Protein AF-A0A534TCN4-F1 (afdb_monomer_lite)

Foldseek 3Di:
DDQADPPPRDGLDPDVCLCVQLVVVQVVVLCCCLVVVLVVCCVPPVDDPVVSVVSSVVSSPPSSVVCSVVSSVVSSVVCCVVVVVVVVVVVVVVVVD

Structure (mmCIF, N/CA/C/O backbone):
data_AF-A0A534TCN4-F1
#
_entry.id   AF-A0A534TCN4-F1
#
loop_
_atom_site.group_PDB
_atom_site.id
_atom_site.type_symbol
_atom_site.label_atom_id
_atom_site.label_alt_id
_atom_site.label_comp_id
_atom_site.label_asym_id
_atom_site.label_entity_id
_atom_site.label_seq_id
_atom_site.pdbx_PDB_ins_code
_atom_site.Cartn_x
_atom_site.Cartn_y
_atom_site.Cartn_z
_atom_site.occupancy
_atom_site.B_iso_or_equiv
_atom_site.auth_seq_id
_atom_site.auth_comp_id
_atom_site.auth_asym_id
_atom_site.auth_atom_id
_atom_site.pdbx_PDB_model_num
ATOM 1 N N . MET A 1 1 ? 5.440 -14.560 -10.837 1.00 67.50 1 MET A N 1
ATOM 2 C CA . MET A 1 1 ? 5.502 -13.671 -12.021 1.00 67.50 1 MET A CA 1
ATOM 3 C C . MET A 1 1 ? 6.332 -14.380 -13.069 1.00 67.50 1 MET A C 1
ATOM 5 O O . MET A 1 1 ? 7.231 -15.112 -12.682 1.00 67.50 1 MET A O 1
ATOM 9 N N . HIS A 1 2 ? 6.030 -14.197 -14.352 1.00 80.94 2 HIS A N 1
ATOM 10 C CA . HIS A 1 2 ? 6.936 -14.645 -15.411 1.00 80.94 2 HIS A CA 1
ATOM 11 C C . HIS A 1 2 ? 8.252 -13.864 -15.317 1.00 80.94 2 HIS A C 1
ATOM 13 O O . HIS A 1 2 ? 8.242 -12.716 -14.880 1.00 80.94 2 HIS A O 1
ATOM 19 N N . GLU A 1 3 ? 9.373 -14.464 -15.712 1.00 81.50 3 GLU A N 1
ATOM 20 C CA . GLU A 1 3 ? 10.676 -13.779 -15.701 1.00 81.50 3 GLU A CA 1
ATOM 21 C C . GLU A 1 3 ? 10.778 -12.713 -16.798 1.00 81.50 3 GLU A C 1
ATOM 23 O O . GLU A 1 3 ? 11.455 -11.693 -16.642 1.00 81.50 3 GLU A O 1
ATOM 28 N N . ARG A 1 4 ? 10.084 -12.950 -17.916 1.00 85.56 4 ARG A N 1
ATOM 29 C CA . ARG A 1 4 ? 10.077 -12.093 -19.099 1.00 85.56 4 ARG A CA 1
ATOM 30 C C . ARG A 1 4 ? 8.663 -11.871 -19.620 1.00 85.56 4 ARG A C 1
ATOM 32 O O . ARG A 1 4 ? 7.798 -12.735 -19.485 1.00 85.56 4 ARG A O 1
ATOM 39 N N . CYS A 1 5 ? 8.438 -10.718 -20.236 1.00 83.56 5 CYS A N 1
ATOM 40 C CA . CYS A 1 5 ? 7.205 -10.417 -20.953 1.00 83.56 5 CYS A CA 1
ATOM 41 C C . CYS A 1 5 ? 7.102 -11.262 -22.232 1.00 83.56 5 CYS A C 1
ATOM 43 O O . CYS A 1 5 ? 8.042 -11.297 -23.022 1.00 83.56 5 CYS A O 1
ATOM 45 N N . ALA A 1 6 ? 5.949 -11.887 -22.479 1.00 87.38 6 ALA A N 1
ATOM 46 C CA . ALA A 1 6 ? 5.730 -12.701 -23.677 1.00 87.38 6 ALA A CA 1
ATOM 47 C C . ALA A 1 6 ? 5.653 -11.878 -24.980 1.00 87.38 6 ALA A C 1
ATOM 49 O O . ALA A 1 6 ? 5.944 -12.406 -26.046 1.00 87.38 6 ALA A O 1
ATOM 50 N N . ALA A 1 7 ? 5.285 -10.593 -24.905 1.00 87.31 7 ALA A N 1
ATOM 51 C CA . ALA A 1 7 ? 5.108 -9.738 -26.083 1.00 87.31 7 ALA A CA 1
ATOM 52 C C . ALA A 1 7 ? 6.391 -9.008 -26.517 1.00 87.31 7 ALA A C 1
ATOM 54 O O . ALA A 1 7 ? 6.599 -8.784 -27.703 1.00 87.31 7 ALA A O 1
ATOM 55 N N . CYS A 1 8 ? 7.249 -8.618 -25.566 1.00 83.88 8 CYS A N 1
ATOM 56 C CA . CYS A 1 8 ? 8.443 -7.807 -25.846 1.00 83.88 8 CYS A CA 1
ATOM 57 C C . CYS A 1 8 ? 9.743 -8.355 -25.238 1.00 83.88 8 CYS A C 1
ATOM 59 O O . CYS A 1 8 ? 10.768 -7.684 -25.291 1.00 83.88 8 CYS A O 1
ATOM 61 N N . ALA A 1 9 ? 9.711 -9.543 -24.621 1.00 82.69 9 ALA A N 1
ATOM 62 C CA . ALA A 1 9 ? 10.853 -10.194 -23.967 1.00 82.69 9 ALA A CA 1
ATOM 63 C C . ALA A 1 9 ? 11.537 -9.387 -22.840 1.00 82.69 9 ALA A C 1
ATOM 65 O O . ALA A 1 9 ? 12.607 -9.786 -22.366 1.00 82.69 9 ALA A O 1
ATOM 66 N N . LEU A 1 10 ? 10.913 -8.296 -22.369 1.00 81.19 10 LEU A N 1
ATOM 67 C CA . LEU A 1 10 ? 11.414 -7.485 -21.260 1.00 81.19 10 LEU A CA 1
ATOM 68 C C . LEU A 1 10 ? 11.577 -8.349 -20.008 1.00 81.19 10 LEU A C 1
ATOM 70 O O . LEU A 1 10 ? 10.617 -8.973 -19.561 1.00 81.19 10 LEU A O 1
ATOM 74 N N . ARG A 1 11 ? 12.781 -8.353 -19.432 1.00 82.19 11 ARG A N 1
ATOM 75 C CA . ARG A 1 11 ? 13.086 -9.018 -18.162 1.00 82.19 11 ARG A CA 1
ATOM 76 C C . ARG A 1 11 ? 12.549 -8.176 -17.000 1.00 82.19 11 ARG A C 1
ATOM 78 O O . ARG A 1 11 ? 12.967 -7.031 -16.848 1.00 82.19 11 ARG A O 1
ATOM 85 N N . PHE A 1 12 ? 11.637 -8.735 -16.202 1.00 82.56 12 PHE A N 1
ATOM 86 C CA . PHE A 1 12 ? 10.987 -8.010 -15.098 1.00 82.56 12 PHE A CA 1
ATOM 87 C C . PHE A 1 12 ? 11.901 -7.807 -13.887 1.00 82.56 12 PHE A C 1
ATOM 89 O O . PHE A 1 12 ? 11.752 -6.829 -13.167 1.00 82.56 12 PHE A O 1
ATOM 96 N N . GLU A 1 13 ? 12.834 -8.728 -13.656 1.00 84.62 13 GLU A N 1
ATOM 97 C CA . GLU A 1 13 ? 13.823 -8.641 -12.583 1.00 84.62 13 GLU A CA 1
ATOM 98 C C . GLU A 1 13 ? 15.217 -8.604 -13.208 1.00 84.62 13 GLU A C 1
ATOM 100 O O . GLU A 1 13 ? 15.744 -9.629 -13.656 1.00 84.62 13 GLU A O 1
ATOM 105 N N . ARG A 1 14 ? 15.765 -7.391 -13.339 1.00 82.00 14 ARG A N 1
ATOM 106 C CA . ARG A 1 14 ? 17.073 -7.154 -13.969 1.00 82.00 14 ARG A CA 1
ATOM 107 C C . ARG A 1 14 ? 18.221 -7.529 -13.034 1.00 82.00 14 ARG A C 1
ATOM 109 O O . ARG A 1 14 ? 19.172 -8.166 -13.475 1.00 82.00 14 ARG A O 1
ATOM 116 N N . GLU A 1 15 ? 18.079 -7.185 -11.758 1.00 86.94 15 GLU A N 1
ATOM 117 C CA . GLU A 1 15 ? 19.096 -7.312 -10.714 1.00 86.94 15 GLU A CA 1
ATOM 118 C C . GLU A 1 15 ? 18.466 -7.868 -9.428 1.00 86.94 15 GLU A C 1
ATOM 120 O O . GLU A 1 15 ? 17.273 -7.638 -9.182 1.00 86.94 15 GLU A O 1
ATOM 125 N N . PRO A 1 16 ? 19.232 -8.592 -8.590 1.00 85.62 16 PRO A N 1
ATOM 126 C CA . PRO A 1 16 ? 18.738 -9.025 -7.290 1.00 85.62 16 PRO A CA 1
ATOM 127 C C . PRO A 1 16 ? 18.342 -7.805 -6.451 1.00 85.62 16 PRO A C 1
ATOM 129 O O . PRO A 1 16 ? 19.108 -6.856 -6.314 1.00 85.62 16 PRO A O 1
ATOM 132 N N . GLY A 1 17 ? 17.132 -7.822 -5.891 1.00 88.25 17 GLY A N 1
ATOM 133 C CA . GLY A 1 17 ? 16.620 -6.700 -5.098 1.00 88.25 17 GLY A CA 1
ATOM 134 C C . GLY A 1 17 ? 15.972 -5.577 -5.913 1.00 88.25 17 GLY A C 1
ATOM 135 O O . GLY A 1 17 ? 15.569 -4.574 -5.329 1.00 88.25 17 GLY A O 1
ATOM 136 N N . TYR A 1 18 ? 15.769 -5.747 -7.225 1.00 89.94 18 TYR A N 1
ATOM 137 C CA . TYR A 1 18 ? 15.095 -4.752 -8.073 1.00 89.94 18 TYR A CA 1
ATOM 138 C C . TYR A 1 18 ? 13.743 -4.274 -7.506 1.00 89.94 18 TYR A C 1
ATOM 140 O O . TYR A 1 18 ? 13.379 -3.112 -7.648 1.00 89.94 18 TYR A O 1
ATOM 148 N N . PHE A 1 19 ? 13.001 -5.139 -6.805 1.00 92.75 19 PHE A N 1
ATOM 149 C CA . PHE A 1 19 ? 11.694 -4.805 -6.224 1.00 92.75 19 PHE A CA 1
ATOM 150 C C . PHE A 1 19 ? 11.742 -4.148 -4.836 1.00 92.75 19 PHE A C 1
ATOM 152 O O . PHE A 1 19 ? 10.688 -3.976 -4.225 1.00 92.75 19 PHE A O 1
ATOM 159 N N . VAL A 1 20 ? 12.908 -3.730 -4.333 1.00 94.75 20 VAL A N 1
ATOM 160 C CA . VAL A 1 20 ? 13.000 -2.979 -3.066 1.00 94.75 20 VAL A CA 1
ATOM 161 C C . VAL A 1 20 ? 12.159 -1.699 -3.117 1.00 94.75 20 VAL A C 1
ATOM 163 O O . VAL A 1 20 ? 11.417 -1.413 -2.180 1.00 94.75 20 VAL A O 1
ATOM 166 N N . GLY A 1 21 ? 12.161 -0.979 -4.240 1.00 94.06 21 GLY A N 1
ATOM 167 C CA . GLY A 1 21 ? 11.294 0.189 -4.414 1.00 94.06 21 GLY A CA 1
ATOM 168 C C . GLY A 1 21 ? 9.797 -0.140 -4.346 1.00 94.06 21 GLY A C 1
ATOM 169 O O . GLY A 1 21 ? 9.021 0.591 -3.731 1.00 94.06 21 GLY A O 1
ATOM 170 N N . ALA A 1 22 ? 9.385 -1.296 -4.877 1.00 96.62 22 ALA A N 1
ATOM 171 C CA . ALA A 1 22 ? 8.010 -1.776 -4.747 1.00 96.62 22 ALA A CA 1
ATOM 172 C C . ALA A 1 22 ? 7.630 -2.087 -3.287 1.00 96.62 22 ALA A C 1
ATOM 174 O O . ALA A 1 22 ? 6.478 -1.884 -2.905 1.00 96.62 22 ALA A O 1
ATOM 175 N N . ILE A 1 23 ? 8.578 -2.541 -2.456 1.00 96.69 23 ILE A N 1
ATOM 176 C CA . ILE A 1 23 ? 8.355 -2.740 -1.014 1.00 96.69 23 ILE A CA 1
ATOM 177 C C . ILE A 1 23 ? 8.067 -1.396 -0.337 1.00 96.69 23 ILE A C 1
ATOM 179 O O . ILE A 1 23 ? 7.098 -1.301 0.414 1.00 96.69 23 ILE A O 1
ATOM 183 N N . TYR A 1 24 ? 8.837 -0.348 -0.646 1.00 97.25 24 TYR A N 1
ATOM 184 C CA . TYR A 1 24 ? 8.603 0.992 -0.097 1.00 97.25 24 TYR A CA 1
ATOM 185 C C . TYR A 1 24 ? 7.257 1.580 -0.523 1.00 97.25 24 TYR A C 1
ATOM 187 O O . TYR A 1 24 ? 6.537 2.119 0.316 1.00 97.25 24 TYR A O 1
ATOM 195 N N . ILE A 1 25 ? 6.880 1.429 -1.797 1.00 98.00 25 ILE A N 1
ATOM 196 C CA . ILE A 1 25 ? 5.555 1.833 -2.290 1.00 98.00 25 ILE A CA 1
ATOM 197 C C . ILE A 1 25 ? 4.455 1.102 -1.513 1.00 98.00 25 ILE A C 1
ATOM 199 O O . ILE A 1 25 ? 3.508 1.728 -1.040 1.00 98.00 25 ILE A O 1
ATOM 203 N N . ASN A 1 26 ? 4.583 -0.218 -1.358 1.00 98.38 26 ASN A N 1
ATOM 204 C CA . ASN A 1 26 ? 3.596 -1.021 -0.644 1.00 98.38 26 ASN A CA 1
ATOM 205 C C . ASN A 1 26 ? 3.473 -0.602 0.827 1.00 98.38 26 ASN A C 1
ATOM 207 O O . ASN A 1 26 ? 2.368 -0.456 1.347 1.00 98.38 26 ASN A O 1
ATOM 211 N N . TYR A 1 27 ? 4.607 -0.366 1.484 1.00 97.81 27 TYR A N 1
ATOM 212 C CA . TYR A 1 27 ? 4.659 0.104 2.862 1.00 97.81 27 TYR A CA 1
ATOM 213 C C . TYR A 1 27 ? 3.995 1.475 3.023 1.00 97.81 27 TYR A C 1
ATOM 215 O O . TYR A 1 27 ? 3.146 1.632 3.896 1.00 97.81 27 TYR A O 1
ATOM 223 N N . ALA A 1 28 ? 4.319 2.444 2.161 1.00 98.12 28 ALA A N 1
ATOM 224 C CA . ALA A 1 28 ? 3.741 3.785 2.219 1.00 98.12 28 ALA A CA 1
ATOM 225 C C . ALA A 1 28 ? 2.213 3.754 2.064 1.00 98.12 28 ALA A C 1
ATOM 227 O O . ALA A 1 28 ? 1.501 4.383 2.845 1.00 98.12 28 ALA A O 1
ATOM 228 N N . VAL A 1 29 ? 1.703 2.970 1.107 1.00 98.25 29 VAL A N 1
ATOM 229 C CA . VAL A 1 29 ? 0.257 2.788 0.909 1.00 98.25 29 VAL A CA 1
ATOM 230 C C . VAL A 1 29 ? -0.378 2.083 2.105 1.00 98.25 29 VAL A C 1
ATOM 232 O O . VAL A 1 29 ? -1.409 2.528 2.598 1.00 98.25 29 VAL A O 1
ATOM 235 N N . THR A 1 30 ? 0.247 1.021 2.613 1.00 98.19 30 THR A N 1
ATOM 236 C CA . THR A 1 30 ? -0.247 0.287 3.786 1.00 98.19 30 THR A CA 1
ATOM 237 C C . THR A 1 30 ? -0.346 1.191 5.009 1.00 98.19 30 THR A C 1
ATOM 239 O O . THR A 1 30 ? -1.385 1.217 5.661 1.00 98.19 30 THR A O 1
ATOM 242 N N . ALA A 1 31 ? 0.699 1.969 5.295 1.00 97.81 31 ALA A N 1
ATOM 243 C CA . ALA A 1 31 ? 0.719 2.900 6.414 1.00 97.81 31 ALA A CA 1
ATOM 244 C C . ALA A 1 31 ? -0.345 3.995 6.253 1.00 97.81 31 ALA A C 1
ATOM 246 O O . ALA A 1 31 ? -1.087 4.263 7.195 1.00 97.81 31 ALA A O 1
ATOM 247 N N . ALA A 1 32 ? -0.469 4.579 5.056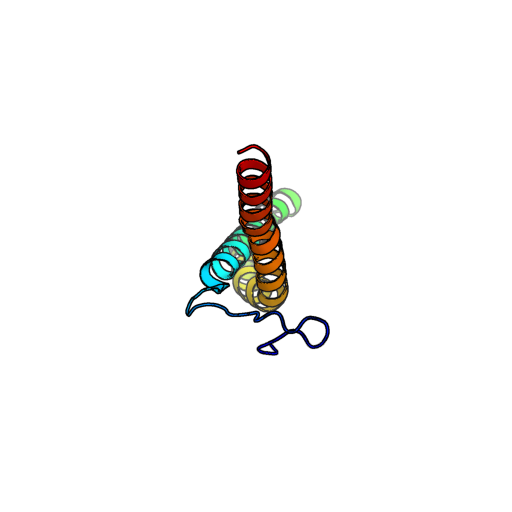 1.00 98.12 32 ALA A N 1
ATOM 248 C CA . ALA A 1 32 ? -1.474 5.600 4.773 1.00 98.12 32 ALA A CA 1
ATOM 249 C C . ALA A 1 32 ? -2.905 5.068 4.946 1.00 98.12 32 ALA A C 1
ATOM 251 O O . ALA A 1 32 ? -3.738 5.741 5.547 1.00 98.12 32 ALA A O 1
ATOM 252 N N . VAL A 1 33 ? -3.187 3.853 4.467 1.00 97.75 33 VAL A N 1
ATOM 253 C CA . VAL A 1 33 ? -4.515 3.235 4.580 1.00 97.75 33 VAL A CA 1
ATOM 254 C C . VAL A 1 33 ? -4.812 2.804 6.013 1.00 97.75 33 VAL A C 1
ATOM 256 O O . VAL A 1 33 ? -5.900 3.081 6.505 1.00 97.75 33 VAL A O 1
ATOM 259 N N . ALA A 1 34 ? -3.873 2.148 6.696 1.00 97.25 34 ALA A N 1
ATOM 260 C CA . ALA A 1 34 ? -4.098 1.659 8.053 1.00 97.25 34 ALA A CA 1
ATOM 261 C C . ALA A 1 34 ? -4.222 2.816 9.052 1.00 97.25 34 ALA A C 1
ATOM 263 O O . ALA A 1 34 ? -5.224 2.912 9.754 1.00 97.25 34 ALA A O 1
ATOM 264 N N . LEU A 1 35 ? -3.243 3.726 9.084 1.00 96.38 35 LEU A N 1
ATOM 265 C CA . LEU A 1 35 ? -3.252 4.847 10.023 1.00 96.38 35 LEU A CA 1
ATOM 266 C C . LEU A 1 35 ? -4.302 5.887 9.630 1.00 96.38 35 LEU A C 1
ATOM 268 O O . LEU A 1 35 ? -5.133 6.265 10.449 1.00 96.38 35 LEU A O 1
ATOM 272 N N . GLY A 1 36 ? -4.291 6.328 8.370 1.00 96.44 36 GLY A N 1
ATOM 273 C CA . GLY A 1 36 ? -5.240 7.328 7.887 1.00 96.44 36 GLY A CA 1
ATOM 274 C C . GLY A 1 36 ? -6.680 6.826 7.940 1.00 96.44 36 GLY A C 1
ATOM 275 O O . GLY A 1 36 ? -7.564 7.564 8.360 1.00 96.44 36 GLY A O 1
ATOM 276 N N . GLY A 1 37 ? -6.918 5.561 7.584 1.00 95.94 37 GLY A N 1
ATOM 277 C CA . GLY A 1 37 ? -8.247 4.955 7.639 1.00 95.94 37 GLY A CA 1
ATOM 278 C C . GLY A 1 37 ? -8.799 4.867 9.058 1.00 95.94 37 GLY A C 1
ATOM 279 O O . GLY A 1 37 ? -9.951 5.232 9.271 1.00 95.94 37 GLY A O 1
ATOM 280 N N . VAL A 1 38 ? -7.986 4.440 10.031 1.00 96.56 38 VAL A N 1
ATOM 281 C CA . VAL A 1 38 ? -8.421 4.362 11.435 1.00 96.56 38 VAL A CA 1
ATOM 282 C C . VAL A 1 38 ? -8.682 5.749 12.014 1.00 96.56 38 VAL A C 1
ATOM 284 O O . VAL A 1 38 ? -9.749 5.951 12.577 1.00 96.56 38 VAL A O 1
ATOM 287 N N . LEU A 1 39 ? -7.785 6.720 11.803 1.00 96.00 39 LEU A N 1
ATOM 288 C CA . LEU A 1 39 ? -7.970 8.086 12.311 1.00 96.00 39 LEU A CA 1
ATOM 289 C C . LEU A 1 39 ? -9.215 8.768 11.730 1.00 96.00 39 LEU A C 1
ATOM 291 O O . LEU A 1 39 ? -9.953 9.436 12.448 1.00 96.00 39 LEU A O 1
ATOM 295 N N . VAL A 1 40 ? -9.461 8.603 10.427 1.00 97.06 40 VAL A N 1
ATOM 296 C CA . VAL A 1 40 ? -10.662 9.154 9.784 1.00 97.06 40 VAL A CA 1
ATOM 297 C C . VAL A 1 40 ? -11.920 8.470 10.313 1.00 97.06 40 VAL A C 1
ATOM 299 O O . VAL A 1 40 ? -12.921 9.140 10.555 1.00 97.06 40 VAL A O 1
ATOM 302 N N . LEU A 1 41 ? -11.888 7.148 10.495 1.00 95.88 41 LEU A N 1
ATOM 303 C CA . LEU A 1 41 ? -13.048 6.407 10.974 1.00 95.88 41 LEU A CA 1
ATOM 304 C C . LEU A 1 41 ? -13.366 6.730 12.437 1.00 95.88 41 LEU A C 1
ATOM 306 O O . LEU A 1 41 ? -14.536 6.907 12.763 1.00 95.88 41 LEU A O 1
ATOM 310 N N . ASP A 1 42 ? -12.349 6.864 13.287 1.00 96.19 42 ASP A N 1
ATOM 311 C CA . ASP A 1 42 ? -12.517 7.303 14.671 1.00 96.19 42 ASP A CA 1
ATOM 312 C C . ASP A 1 42 ? -13.118 8.712 14.744 1.00 96.19 42 ASP A C 1
ATOM 314 O O . ASP A 1 42 ? -14.138 8.914 15.400 1.00 96.19 42 ASP A O 1
ATOM 318 N N . ALA A 1 43 ? -12.596 9.660 13.958 1.00 96.06 43 ALA A N 1
ATOM 319 C CA . ALA A 1 43 ? -13.106 11.031 13.929 1.00 96.06 43 ALA A CA 1
ATOM 320 C C . ALA A 1 43 ? -14.593 11.139 13.529 1.00 96.06 43 ALA A C 1
ATOM 322 O O . ALA A 1 43 ? -15.257 12.111 13.891 1.00 96.06 43 ALA A O 1
ATOM 323 N N . VAL A 1 44 ? -15.119 10.171 12.768 1.00 96.38 44 VAL A N 1
ATOM 324 C CA . VAL A 1 44 ? -16.511 10.167 12.284 1.00 96.38 44 VAL A CA 1
ATOM 325 C C . VAL A 1 44 ? -17.432 9.301 13.148 1.00 96.38 44 VAL A C 1
ATOM 327 O O . VAL A 1 44 ? -18.597 9.651 13.331 1.00 96.38 44 VAL A O 1
ATOM 330 N N . VAL A 1 45 ? -16.945 8.165 13.653 1.00 94.94 45 VAL A N 1
ATOM 331 C CA . VAL A 1 45 ? -17.766 7.137 14.320 1.00 94.94 45 VAL A CA 1
ATOM 332 C C . VAL A 1 45 ? -17.564 7.118 15.839 1.00 94.94 45 VAL A C 1
ATOM 334 O O . VAL A 1 45 ? -18.476 6.711 16.555 1.00 94.94 45 VAL A O 1
ATOM 337 N N . GLY A 1 46 ? -16.413 7.575 16.339 1.00 92.56 46 GLY A N 1
ATOM 338 C CA . GLY A 1 46 ? -16.022 7.487 17.747 1.00 92.56 46 GLY A CA 1
ATOM 339 C C . GLY A 1 46 ? -15.732 6.045 18.154 1.00 92.56 46 GLY A C 1
ATOM 340 O O . GLY A 1 46 ? -16.525 5.413 18.855 1.00 92.56 46 GLY A O 1
ATOM 341 N N . LEU A 1 47 ? -14.622 5.494 17.667 1.00 94.19 47 LEU A N 1
ATOM 342 C CA . LEU A 1 47 ? -14.248 4.109 17.914 1.00 94.19 47 LEU A CA 1
ATOM 343 C C . LEU A 1 47 ? -13.681 3.937 19.326 1.00 94.19 47 LEU A C 1
ATOM 345 O O . LEU A 1 47 ? -13.077 4.820 19.925 1.00 94.19 47 LEU A O 1
ATOM 349 N N . THR A 1 48 ? -13.845 2.735 19.870 1.00 96.50 48 THR A N 1
ATOM 350 C CA . THR A 1 48 ? -13.074 2.335 21.051 1.00 96.50 48 THR A CA 1
ATOM 351 C C . THR A 1 48 ? -11.653 1.950 20.642 1.00 96.50 48 THR A C 1
ATOM 353 O O . THR A 1 48 ? -11.446 1.388 19.565 1.00 96.50 48 THR A O 1
ATOM 356 N N . LEU A 1 49 ? -10.686 2.118 21.548 1.00 94.69 49 LEU A N 1
ATOM 357 C CA . LEU A 1 49 ? -9.285 1.733 21.317 1.00 94.69 49 LEU A CA 1
ATOM 358 C C . LEU A 1 49 ? -9.132 0.280 20.822 1.00 94.69 49 LEU A C 1
ATOM 360 O O . LEU A 1 49 ? -8.291 -0.025 19.979 1.00 94.69 49 LEU A O 1
ATOM 364 N N . ALA A 1 50 ? -9.963 -0.640 21.325 1.00 96.94 50 ALA A N 1
ATOM 365 C CA . ALA A 1 50 ? -9.941 -2.037 20.893 1.00 96.94 50 ALA A CA 1
ATOM 366 C C . ALA A 1 50 ? -10.356 -2.201 19.419 1.00 96.94 50 ALA A C 1
ATOM 368 O O . ALA A 1 50 ? -9.760 -3.003 18.695 1.00 96.94 50 ALA A O 1
ATOM 369 N N . GLN A 1 51 ? -11.355 -1.441 18.962 1.00 96.69 51 GLN A N 1
ATOM 370 C CA . GLN A 1 51 ? -11.796 -1.447 17.566 1.00 96.69 51 GLN A CA 1
ATOM 371 C C . GLN A 1 51 ? -10.744 -0.809 16.659 1.00 96.69 51 GLN A C 1
ATOM 373 O O . GLN A 1 51 ? -10.428 -1.385 15.620 1.00 96.69 51 GLN A O 1
ATOM 378 N N . GLU A 1 52 ? -10.156 0.316 17.073 1.00 96.19 52 GLU A N 1
ATOM 379 C CA . GLU A 1 52 ? -9.076 0.980 16.337 1.00 96.19 52 GLU A CA 1
ATOM 380 C C . GLU A 1 52 ? -7.892 0.042 16.105 1.00 96.19 52 GLU A C 1
ATOM 382 O O . GLU A 1 52 ? -7.461 -0.141 14.968 1.00 96.19 52 GLU A O 1
ATOM 387 N N . LEU A 1 53 ? -7.403 -0.611 17.164 1.00 96.50 53 LEU A N 1
ATOM 388 C CA . LEU A 1 53 ? -6.282 -1.546 17.073 1.00 96.50 53 LEU A CA 1
ATOM 389 C C . LEU A 1 53 ? -6.617 -2.751 16.194 1.00 96.50 53 LEU A C 1
ATOM 391 O O . LEU A 1 53 ? -5.802 -3.157 15.366 1.00 96.50 53 LEU A O 1
ATOM 395 N N . THR A 1 54 ? -7.823 -3.306 16.337 1.00 97.38 54 THR A N 1
ATOM 396 C CA . THR A 1 54 ? -8.263 -4.449 15.525 1.00 97.38 54 THR A CA 1
ATOM 397 C C . THR A 1 54 ? -8.299 -4.084 14.040 1.00 97.38 54 THR A C 1
ATOM 399 O O . THR A 1 54 ? -7.799 -4.84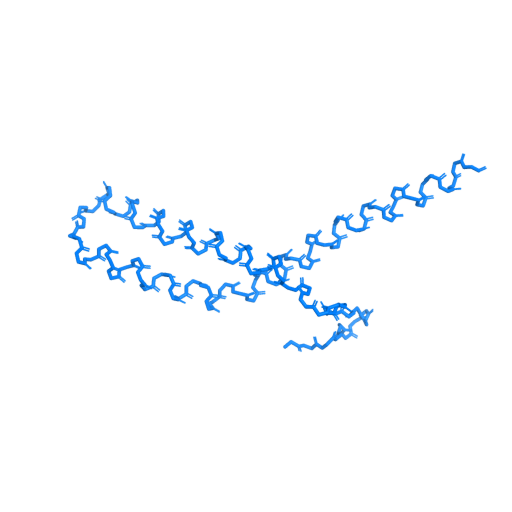0 13.203 1.00 97.38 54 THR A O 1
ATOM 402 N N . LEU A 1 55 ? -8.834 -2.908 13.703 1.00 97.12 55 LEU A N 1
ATOM 403 C CA . LEU A 1 55 ? -8.883 -2.411 12.330 1.00 97.12 55 LEU A CA 1
ATOM 404 C C . LEU A 1 55 ? -7.490 -2.072 11.796 1.00 97.12 55 LEU A C 1
ATOM 406 O O . LEU A 1 55 ? -7.161 -2.479 10.684 1.00 97.12 55 LEU A O 1
ATOM 410 N N . ALA A 1 56 ? -6.655 -1.393 12.585 1.00 96.94 56 ALA A N 1
ATOM 411 C CA . ALA A 1 56 ? -5.293 -1.035 12.204 1.00 96.94 56 ALA A CA 1
ATOM 412 C C . ALA A 1 56 ? -4.471 -2.281 11.860 1.00 96.94 56 ALA A C 1
ATOM 414 O O . ALA A 1 56 ? -3.860 -2.341 10.794 1.00 96.94 56 ALA A O 1
ATOM 415 N N . VAL A 1 57 ? -4.498 -3.299 12.726 1.00 97.88 57 VAL A N 1
ATOM 416 C CA . VAL A 1 57 ? -3.787 -4.566 12.506 1.00 97.88 57 VAL A CA 1
ATOM 417 C C . VAL A 1 57 ? -4.371 -5.314 11.308 1.00 97.88 57 VAL A C 1
ATOM 419 O O . VAL A 1 57 ? -3.617 -5.794 10.461 1.00 97.88 57 VAL A O 1
ATOM 422 N N . GLY A 1 58 ? -5.701 -5.374 11.189 1.00 98.06 58 GLY A N 1
ATOM 423 C CA . GLY A 1 58 ? -6.366 -6.009 10.052 1.00 98.06 58 GLY A CA 1
ATOM 424 C C . GLY A 1 58 ? -5.959 -5.384 8.714 1.00 98.06 58 GLY A C 1
ATOM 425 O O . GLY A 1 58 ? -5.570 -6.098 7.789 1.00 98.06 58 GLY A O 1
ATOM 426 N N . LEU A 1 59 ? -5.970 -4.052 8.624 1.00 97.88 59 LEU A N 1
ATOM 427 C CA . LEU A 1 59 ? -5.540 -3.314 7.435 1.00 97.88 59 LEU A CA 1
ATOM 428 C C . LEU A 1 59 ? -4.035 -3.467 7.183 1.00 97.88 59 LEU A C 1
ATOM 430 O O . LEU A 1 59 ? -3.635 -3.700 6.043 1.00 97.88 59 LEU A O 1
ATOM 434 N N . ALA A 1 60 ? -3.207 -3.411 8.228 1.00 97.56 60 ALA A N 1
ATOM 435 C CA . ALA A 1 60 ? -1.758 -3.574 8.123 1.00 97.56 60 ALA A CA 1
ATOM 436 C C . ALA A 1 60 ? -1.338 -4.955 7.593 1.00 97.56 60 ALA A C 1
ATOM 438 O O . ALA A 1 60 ? -0.270 -5.072 7.001 1.00 97.56 60 ALA A O 1
ATOM 439 N N . VAL A 1 61 ? -2.164 -5.991 7.769 1.00 97.94 61 VAL A N 1
ATOM 440 C CA . VAL A 1 61 ? -1.925 -7.326 7.196 1.00 97.94 61 VAL A CA 1
ATOM 441 C C . VAL A 1 61 ? -2.557 -7.459 5.812 1.00 97.94 61 VAL A C 1
ATOM 443 O O . VAL A 1 61 ? -1.918 -7.944 4.878 1.00 97.94 61 VAL A O 1
ATOM 446 N N . LEU A 1 62 ? -3.808 -7.025 5.652 1.00 98.00 62 LEU A N 1
ATOM 447 C CA . LEU A 1 62 ? -4.575 -7.269 4.433 1.00 98.00 62 LEU A CA 1
ATOM 448 C C . LEU A 1 62 ? -4.095 -6.410 3.257 1.00 98.00 62 LEU A C 1
ATOM 450 O O . LEU A 1 62 ? -3.917 -6.921 2.149 1.00 98.00 62 LEU A O 1
ATOM 454 N N . VAL A 1 63 ? -3.861 -5.116 3.491 1.00 98.00 63 VAL A N 1
ATOM 455 C CA . VAL A 1 63 ? -3.461 -4.166 2.445 1.00 98.00 63 VAL A CA 1
ATOM 456 C C . VAL A 1 63 ? -2.171 -4.595 1.749 1.00 98.00 63 VAL A C 1
ATOM 458 O O . VAL A 1 63 ? -2.207 -4.714 0.524 1.00 98.00 63 VAL A O 1
ATOM 461 N N . PRO A 1 64 ? -1.057 -4.904 2.441 1.00 97.50 64 PRO A N 1
ATOM 462 C CA . PRO A 1 64 ? 0.180 -5.216 1.744 1.00 97.50 64 PRO A CA 1
ATOM 463 C C . PRO A 1 64 ? 0.103 -6.524 0.965 1.00 97.50 64 PRO A C 1
ATOM 465 O O . PRO A 1 64 ? 0.714 -6.614 -0.099 1.00 97.50 64 PRO A O 1
ATOM 468 N N . VAL A 1 65 ? -0.658 -7.515 1.441 1.00 97.31 65 VAL A N 1
ATOM 469 C CA . VAL A 1 65 ? -0.845 -8.798 0.743 1.00 97.31 65 VAL A CA 1
ATOM 470 C C . VAL A 1 65 ? -1.600 -8.595 -0.569 1.00 97.31 65 VAL A C 1
ATOM 472 O O . VAL A 1 65 ? -1.189 -9.112 -1.610 1.00 97.31 65 VAL A O 1
ATOM 475 N N . LEU A 1 66 ? -2.677 -7.807 -0.545 1.00 97.06 66 LEU A N 1
ATOM 476 C CA . LEU A 1 66 ? -3.477 -7.526 -1.737 1.00 97.06 66 LEU A CA 1
ATOM 477 C C . LEU A 1 66 ? -2.778 -6.542 -2.685 1.00 97.06 66 LEU A C 1
ATOM 479 O O . LEU A 1 66 ? -2.863 -6.681 -3.909 1.00 97.06 66 LEU A O 1
ATOM 483 N N . PHE A 1 67 ? -2.068 -5.556 -2.134 1.00 97.50 67 PHE A N 1
ATOM 484 C CA . PHE A 1 67 ? -1.518 -4.443 -2.897 1.00 97.50 67 PHE A CA 1
ATOM 485 C C . PHE A 1 67 ? -0.136 -4.721 -3.504 1.00 97.50 67 PHE A C 1
ATOM 487 O O . PHE A 1 67 ? 0.229 -4.096 -4.501 1.00 97.50 67 PHE A O 1
ATOM 494 N N . PHE A 1 68 ? 0.622 -5.700 -2.995 1.00 96.00 68 PHE A N 1
ATOM 495 C CA . PHE A 1 68 ? 1.996 -5.953 -3.452 1.00 96.00 68 PHE A CA 1
ATOM 496 C C . PHE A 1 68 ? 2.118 -6.191 -4.966 1.00 96.00 68 PHE A C 1
ATOM 498 O O . PHE A 1 68 ? 3.084 -5.756 -5.597 1.00 96.00 68 PHE A O 1
ATOM 505 N N . ARG A 1 69 ? 1.120 -6.839 -5.585 1.00 93.38 69 ARG A N 1
ATOM 506 C CA . ARG A 1 69 ? 1.071 -7.024 -7.047 1.00 93.38 69 ARG A CA 1
ATOM 507 C C . ARG A 1 69 ? 1.055 -5.691 -7.793 1.00 93.38 69 ARG A C 1
ATOM 509 O O . ARG A 1 69 ? 1.801 -5.536 -8.756 1.00 93.38 69 ARG A O 1
ATOM 516 N N . TYR A 1 70 ? 0.250 -4.741 -7.328 1.00 95.88 70 TYR A N 1
ATOM 517 C CA . TYR A 1 70 ? 0.153 -3.409 -7.917 1.00 95.88 70 TYR A CA 1
ATOM 518 C C . TYR A 1 70 ? 1.399 -2.578 -7.625 1.00 95.88 70 TYR A C 1
ATOM 520 O O . TYR A 1 70 ? 1.886 -1.898 -8.522 1.00 95.88 70 TYR A O 1
ATOM 528 N N . ALA A 1 71 ? 1.975 -2.698 -6.426 1.00 96.94 71 ALA A N 1
ATOM 529 C CA . ALA A 1 71 ? 3.222 -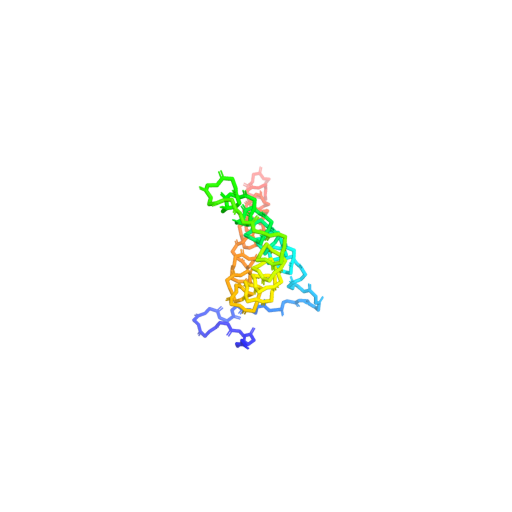2.023 -6.081 1.00 96.94 71 ALA A CA 1
ATOM 530 C C . ALA A 1 71 ? 4.375 -2.420 -7.023 1.00 96.94 71 ALA A C 1
ATOM 532 O O . ALA A 1 71 ? 5.120 -1.557 -7.484 1.00 96.94 71 ALA A O 1
ATOM 533 N N . ARG A 1 72 ? 4.485 -3.707 -7.391 1.00 94.00 72 ARG A N 1
ATOM 534 C CA . ARG A 1 72 ? 5.474 -4.171 -8.384 1.00 94.00 72 ARG A CA 1
ATOM 535 C C . ARG A 1 72 ? 5.215 -3.607 -9.779 1.00 94.00 72 ARG A C 1
ATOM 537 O O . ARG A 1 72 ? 6.164 -3.213 -10.451 1.00 94.00 72 ARG A O 1
ATOM 544 N N . SER A 1 73 ? 3.956 -3.562 -10.213 1.00 93.25 73 SER A N 1
ATOM 545 C CA . SER A 1 73 ? 3.583 -2.965 -11.501 1.00 93.25 73 SER A CA 1
ATOM 546 C C . SER A 1 73 ? 3.868 -1.464 -11.546 1.00 93.25 73 SER A C 1
ATOM 548 O O . SER A 1 73 ? 4.398 -0.979 -12.542 1.00 93.25 73 SER A O 1
ATOM 550 N N . LEU A 1 74 ? 3.566 -0.738 -10.467 1.00 95.31 74 LEU A N 1
ATOM 551 C CA . LEU A 1 74 ? 3.836 0.692 -10.363 1.00 95.31 74 LEU A CA 1
ATOM 552 C C . LEU A 1 74 ? 5.340 0.971 -10.364 1.00 95.31 74 LEU A C 1
ATOM 554 O O . LEU A 1 74 ? 5.786 1.864 -11.074 1.00 95.31 74 LEU A O 1
ATOM 558 N N . TRP A 1 75 ? 6.125 0.174 -9.635 1.00 95.00 75 TRP A N 1
ATOM 559 C CA . TRP A 1 75 ? 7.582 0.293 -9.637 1.00 95.00 75 TRP A CA 1
ATOM 560 C C . TRP A 1 75 ? 8.183 0.090 -11.032 1.00 95.00 75 TRP A C 1
ATOM 562 O O . TRP A 1 75 ? 8.971 0.916 -11.473 1.00 95.00 75 TRP A O 1
ATOM 572 N N . LEU A 1 76 ? 7.753 -0.946 -11.765 1.00 91.12 76 LEU A N 1
ATOM 573 C CA . LEU A 1 76 ? 8.182 -1.177 -13.152 1.00 91.12 76 LEU A CA 1
ATOM 574 C C . LEU A 1 76 ? 7.846 0.008 -14.071 1.00 91.12 76 LEU A C 1
ATOM 576 O O . LEU A 1 76 ? 8.647 0.371 -14.929 1.00 91.12 76 LEU A O 1
ATOM 580 N N . ALA A 1 77 ? 6.662 0.605 -13.905 1.00 91.81 77 ALA A N 1
ATOM 581 C CA . ALA A 1 77 ? 6.256 1.772 -14.682 1.00 91.81 77 ALA A CA 1
ATOM 582 C C . ALA A 1 77 ? 7.098 3.010 -14.337 1.00 91.81 77 ALA A C 1
ATOM 584 O O . ALA A 1 77 ? 7.527 3.723 -15.241 1.00 91.81 77 ALA A O 1
ATOM 585 N N . LEU A 1 78 ? 7.362 3.246 -13.049 1.00 92.94 78 LEU A N 1
ATOM 586 C CA . LEU A 1 78 ? 8.212 4.342 -12.585 1.00 92.94 78 LEU A CA 1
ATOM 587 C C . LEU A 1 78 ? 9.647 4.191 -13.096 1.00 92.94 78 LEU A C 1
ATOM 589 O O . LEU A 1 78 ? 10.175 5.132 -13.678 1.00 92.94 78 LEU A O 1
ATOM 593 N N . ASP A 1 79 ? 10.243 3.007 -12.953 1.00 90.25 79 ASP A N 1
ATOM 594 C CA . ASP A 1 79 ? 11.582 2.699 -13.467 1.00 90.25 79 ASP A CA 1
ATOM 595 C C . ASP A 1 79 ? 11.666 2.927 -14.981 1.00 90.25 79 ASP A C 1
ATOM 597 O O . ASP A 1 79 ? 12.562 3.614 -15.463 1.00 90.25 79 ASP A O 1
ATOM 601 N N . TYR A 1 80 ? 10.678 2.446 -15.743 1.00 86.94 80 TYR A N 1
ATOM 602 C CA . TYR A 1 80 ? 10.629 2.678 -17.186 1.00 86.94 80 TYR A CA 1
ATOM 603 C C . TYR A 1 80 ? 10.532 4.166 -17.550 1.00 86.94 80 TYR A C 1
ATOM 605 O O . TYR A 1 80 ? 11.153 4.601 -18.518 1.00 86.94 80 TYR A O 1
ATOM 613 N N . LEU A 1 81 ? 9.763 4.955 -16.796 1.00 88.75 81 LEU A N 1
ATOM 614 C CA . LEU A 1 81 ? 9.640 6.393 -17.034 1.00 88.75 81 LEU A CA 1
ATOM 615 C C . LEU A 1 81 ? 10.933 7.141 -16.701 1.00 88.75 81 LEU A C 1
ATOM 617 O O . LEU A 1 81 ? 11.325 8.015 -17.470 1.00 88.75 81 LEU A O 1
ATOM 621 N N . VAL A 1 82 ? 11.592 6.793 -15.596 1.00 87.25 82 VAL A N 1
ATOM 622 C CA . VAL A 1 82 ? 12.831 7.445 -15.152 1.00 87.25 82 VAL A CA 1
ATOM 623 C C . VAL A 1 82 ? 13.991 7.061 -16.068 1.00 87.25 82 VAL A C 1
ATOM 625 O O . VAL A 1 82 ? 14.539 7.921 -16.752 1.00 87.25 82 VAL A O 1
ATOM 628 N N . THR A 1 83 ? 14.300 5.768 -16.195 1.00 83.19 83 THR A N 1
ATOM 629 C CA . THR A 1 83 ? 15.398 5.304 -17.056 1.00 83.19 83 THR A CA 1
ATOM 630 C C . THR A 1 83 ? 15.125 5.603 -18.531 1.00 83.19 83 THR A C 1
ATOM 632 O O . THR A 1 83 ? 16.028 5.969 -19.281 1.00 83.19 83 THR A O 1
ATOM 635 N N . GLY A 1 84 ? 13.868 5.503 -18.975 1.00 75.25 84 GLY A N 1
ATO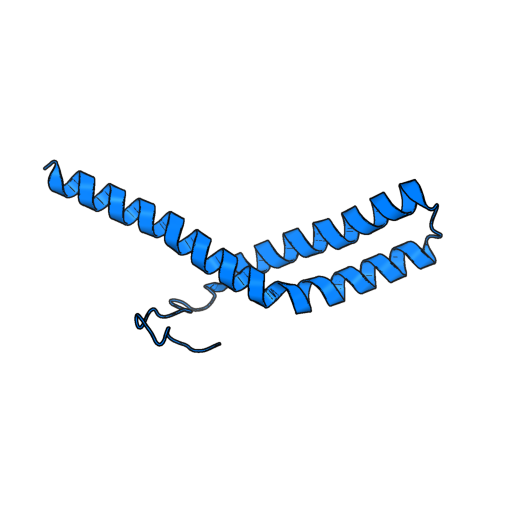M 636 C CA . GLY A 1 84 ? 13.486 5.875 -20.337 1.00 75.25 84 GLY A CA 1
ATOM 637 C C . GLY A 1 84 ? 13.642 7.373 -20.621 1.00 75.25 84 GLY A C 1
ATOM 638 O O . GLY A 1 84 ? 13.943 7.742 -21.759 1.00 75.25 84 GLY A O 1
ATOM 639 N N . ALA A 1 85 ? 13.463 8.244 -19.622 1.00 66.75 85 ALA A N 1
ATOM 640 C CA . ALA A 1 85 ? 13.744 9.672 -19.754 1.00 66.75 85 ALA A CA 1
ATOM 641 C C . ALA A 1 85 ? 15.250 9.933 -19.892 1.00 66.75 85 ALA A C 1
ATOM 643 O O . ALA A 1 85 ? 15.646 10.703 -20.772 1.00 66.75 85 ALA A O 1
ATOM 644 N N . ASP A 1 86 ? 16.071 9.234 -19.107 1.00 71.00 86 ASP A N 1
ATOM 645 C CA . ASP A 1 86 ? 17.530 9.345 -19.160 1.00 71.00 86 ASP A CA 1
ATOM 646 C C . ASP A 1 86 ? 18.074 8.915 -20.530 1.00 71.00 86 ASP A C 1
ATOM 648 O O . ASP A 1 86 ? 18.777 9.684 -21.192 1.00 71.00 86 ASP A O 1
ATOM 652 N N . GLU A 1 87 ? 17.659 7.750 -21.043 1.00 76.69 87 GLU A N 1
ATOM 653 C CA . GLU A 1 87 ? 18.106 7.279 -22.360 1.00 76.69 87 GLU A CA 1
ATOM 654 C C . GLU A 1 87 ? 17.657 8.196 -23.511 1.00 76.69 87 GLU A C 1
ATOM 656 O O . GLU A 1 87 ? 18.353 8.339 -24.524 1.00 76.69 87 GLU A O 1
ATOM 661 N N . ARG A 1 88 ? 16.465 8.802 -23.409 1.00 69.81 88 ARG A N 1
ATOM 662 C CA . ARG A 1 88 ? 15.979 9.776 -24.402 1.00 69.81 88 ARG A CA 1
ATOM 663 C C . ARG A 1 88 ? 16.805 11.057 -24.359 1.00 69.81 88 ARG A C 1
ATOM 665 O O . ARG A 1 88 ? 17.198 11.551 -25.416 1.00 69.81 88 ARG A O 1
ATOM 672 N N . ALA A 1 89 ? 17.090 11.574 -23.166 1.00 69.06 89 ALA A N 1
ATOM 673 C CA . ALA A 1 89 ? 17.926 12.753 -22.982 1.00 69.06 89 ALA A CA 1
ATOM 674 C C . ALA A 1 89 ? 19.350 12.524 -23.513 1.00 69.06 89 ALA A C 1
ATOM 676 O O . ALA A 1 89 ? 19.913 13.402 -24.171 1.00 69.06 89 ALA A O 1
ATOM 677 N N . GLU A 1 90 ? 19.915 11.337 -23.297 1.00 75.56 90 GLU A N 1
ATOM 678 C CA . GLU A 1 90 ? 21.253 10.994 -23.772 1.00 75.56 90 GLU A CA 1
ATOM 679 C C . GLU A 1 90 ? 21.309 10.825 -25.298 1.00 75.56 90 GLU A C 1
ATOM 681 O O . GLU A 1 90 ? 22.203 11.376 -25.947 1.00 75.56 90 GLU A O 1
ATOM 686 N N . ARG A 1 91 ? 20.312 10.164 -25.909 1.00 79.12 91 ARG A N 1
ATOM 687 C CA . ARG A 1 91 ? 20.181 10.095 -27.379 1.00 79.12 91 ARG A CA 1
ATOM 688 C C . ARG A 1 91 ? 20.092 11.480 -28.021 1.00 79.12 91 ARG A C 1
ATOM 690 O O . ARG A 1 91 ? 20.746 11.719 -29.033 1.00 79.12 91 ARG A O 1
ATOM 697 N N . LEU A 1 92 ? 19.329 12.402 -27.430 1.00 78.69 92 LEU A N 1
ATOM 698 C CA . LEU A 1 92 ? 19.212 13.780 -27.922 1.00 78.69 92 LEU A CA 1
ATOM 699 C C . LEU A 1 92 ? 20.528 14.562 -27.805 1.00 78.69 92 LEU A C 1
ATOM 701 O O . LEU A 1 92 ? 20.844 15.346 -28.697 1.00 78.69 92 LEU A O 1
ATOM 705 N N . ARG A 1 93 ? 21.313 14.342 -26.741 1.00 79.88 93 ARG A N 1
ATOM 706 C CA . ARG A 1 93 ? 22.654 14.936 -26.598 1.00 79.88 93 ARG A CA 1
ATOM 707 C C . ARG A 1 93 ? 23.624 14.412 -27.656 1.00 79.88 93 ARG A C 1
ATOM 709 O O . ARG A 1 93 ? 24.329 15.216 -28.253 1.00 79.88 93 ARG A O 1
ATOM 716 N N . ARG A 1 94 ? 23.612 13.102 -27.930 1.00 83.12 94 ARG A N 1
ATOM 717 C CA . ARG A 1 94 ? 24.451 12.480 -28.972 1.00 83.12 94 ARG A CA 1
ATOM 718 C C . ARG A 1 94 ? 24.111 12.956 -30.382 1.00 83.12 94 ARG A C 1
ATOM 720 O O . ARG A 1 94 ? 25.010 13.079 -31.190 1.00 83.12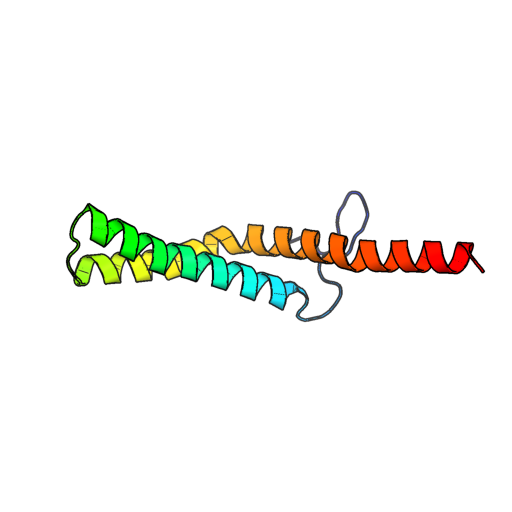 94 ARG A O 1
ATOM 727 N N . HIS A 1 95 ? 22.842 13.242 -30.671 1.00 77.38 95 HIS A N 1
ATOM 728 C CA . HIS A 1 95 ? 22.428 13.777 -31.975 1.00 77.38 95 HIS A CA 1
ATOM 729 C C . HIS A 1 95 ? 22.774 15.259 -32.187 1.00 77.38 95 HIS A C 1
ATOM 731 O O . HIS A 1 95 ? 22.656 15.753 -33.306 1.00 77.38 95 HIS A O 1
ATOM 737 N N . ARG A 1 96 ? 23.117 15.985 -31.115 1.00 74.44 96 ARG A N 1
ATOM 7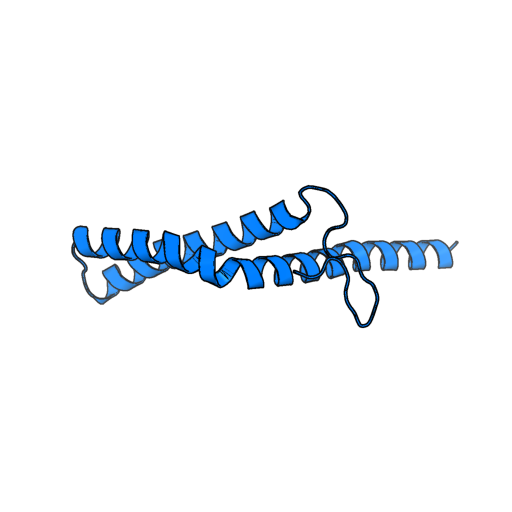38 C CA . ARG A 1 96 ? 23.453 17.415 -31.154 1.00 74.44 96 ARG A CA 1
ATOM 739 C C . ARG A 1 96 ? 24.974 17.664 -31.199 1.00 74.44 96 ARG A C 1
ATOM 741 O O . ARG A 1 96 ? 25.374 18.823 -31.278 1.00 74.44 96 ARG A O 1
ATOM 748 N N . GLN A 1 97 ? 25.789 16.609 -31.117 1.00 61.72 97 GLN A N 1
ATOM 749 C CA . GLN A 1 97 ? 27.236 16.612 -31.379 1.00 61.72 97 GLN A CA 1
ATOM 750 C C . GLN A 1 97 ? 27.503 16.106 -32.794 1.00 61.72 97 GLN A C 1
ATOM 752 O O . GLN A 1 97 ? 28.464 16.621 -33.401 1.00 61.72 97 GLN A O 1
#

pLDDT: mean 90.25, std 8.9, range [61.72, 98.38]

Radius of gyration: 19.69 Å; chains: 1; bounding box: 45×32×53 Å

Sequence (97 aa):
MHERCAACALRFEREPGYFVGAIYINYAVTAAVALGGVLVLDAVVGLTLAQELTLAVGLAVLVPVLFFRYARSLWLALDYLVTGADERAERLRRHRQ

Secondary structure (DSSP, 8-state):
--SB-TTT--BS--STTTTHHHHHHHHHHHHHHHHHHHHHHHHHH---HHHHHHHHHHHHHHHHHHHHHHHHHHHHHHHHHHHHHHHHHHHHHHTT-